Protein AF-A0AAV3BC70-F1 (afdb_monomer_lite)

Organism: Pyxicephalus adspersus (NCBI:txid30357)

Foldseek 3Di:
DFDDDDPFWTWDWDAPPVVRDIDIDTHGDPPPDDVVVVVVVVVVQQVDDDPPDDHDDDDDDDDDPPDDPPDDDDDDDDDDDDDDPDDDD

InterPro domains:
  IPR000719 Protein kinase domain [PF00069] (4-61)
  IPR000719 Protein kinase domain [PS50011] (1-89)
  IPR011009 Protein kinase-like domain superfamily [SSF56112] (3-64)
  IPR050339 Cell Cycle and Stress Response Kinase [PTHR11042] (3-65)

Sequence (89 aa):
MDLTRGSFSQVKKAMKKEEEKVYAIKVIPLLNYNKEHLLREVKALAHLEYKFIVRYYTFWWGESVVSRLGDSEEDDSTSDSMEINRNSW

pLDDT: mean 74.51, std 20.65, range [39.5, 96.12]

Radius of gyration: 18.46 Å; chains: 1; bounding box: 38×38×50 Å

Secondary structure (DSSP, 8-state):
--S-EETTEEEEEEEEGGGTEEEEEEE---TT--HHHHHHHHHHHHT---TTSPPP---------------------------------

Structure (mmCIF, N/CA/C/O backbone):
data_AF-A0AAV3BC70-F1
#
_entry.id   AF-A0AAV3BC70-F1
#
loop_
_atom_site.group_PDB
_atom_site.id
_atom_site.type_symbol
_atom_site.label_atom_id
_atom_site.label_alt_id
_atom_site.label_comp_id
_atom_site.label_asym_id
_atom_site.label_entity_id
_atom_site.label_seq_id
_atom_site.pdbx_PDB_ins_code
_atom_site.Cartn_x
_atom_site.Cartn_y
_atom_site.Cartn_z
_atom_site.occupancy
_atom_site.B_iso_or_equiv
_atom_site.auth_seq_id
_atom_site.auth_comp_id
_atom_site.auth_asym_id
_atom_site.auth_atom_id
_atom_site.pdbx_PDB_model_num
ATOM 1 N N . MET A 1 1 ? 7.812 -15.500 10.265 1.00 43.19 1 MET A N 1
ATOM 2 C CA . MET A 1 1 ? 6.710 -16.245 9.623 1.00 43.19 1 MET A CA 1
ATOM 3 C C . MET A 1 1 ? 6.298 -15.479 8.379 1.00 43.19 1 MET A C 1
ATOM 5 O O . MET A 1 1 ? 5.572 -14.495 8.487 1.00 43.19 1 MET A O 1
ATOM 9 N N . ASP A 1 2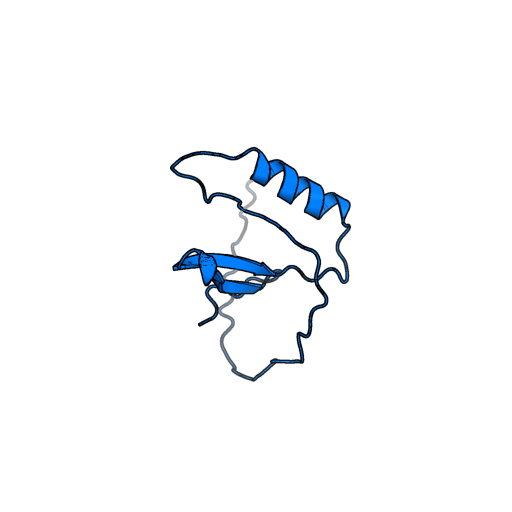 ? 6.851 -15.873 7.235 1.00 48.75 2 ASP A N 1
ATOM 10 C CA . ASP A 1 2 ? 6.491 -15.337 5.919 1.00 48.75 2 ASP A CA 1
ATOM 11 C C . ASP A 1 2 ? 5.161 -15.967 5.497 1.00 48.75 2 ASP A C 1
ATOM 13 O O . ASP A 1 2 ? 5.009 -17.182 5.600 1.00 48.75 2 ASP A O 1
ATOM 17 N N . LEU A 1 3 ? 4.166 -15.161 5.106 1.00 58.28 3 LEU A N 1
ATOM 18 C CA . LEU A 1 3 ? 2.794 -15.676 4.989 1.00 58.28 3 LEU A CA 1
ATOM 19 C C . LEU A 1 3 ? 2.486 -16.395 3.674 1.00 58.28 3 LEU A C 1
ATOM 21 O O . LEU A 1 3 ? 1.535 -17.158 3.646 1.00 58.28 3 LEU A O 1
ATOM 25 N N . THR A 1 4 ? 3.259 -16.204 2.610 1.00 42.62 4 THR A N 1
ATOM 26 C CA . THR A 1 4 ? 3.081 -16.915 1.332 1.00 42.62 4 THR A CA 1
ATOM 27 C C . THR A 1 4 ? 4.287 -16.623 0.445 1.00 42.62 4 THR A C 1
ATOM 29 O O . THR A 1 4 ? 4.578 -15.451 0.186 1.00 42.62 4 THR A O 1
ATOM 32 N N . ARG A 1 5 ? 4.965 -17.656 -0.061 1.00 50.91 5 ARG A N 1
ATOM 33 C CA . ARG A 1 5 ? 5.996 -17.531 -1.100 1.00 50.91 5 ARG A CA 1
ATOM 34 C C . ARG A 1 5 ? 5.392 -17.991 -2.428 1.00 50.91 5 ARG A C 1
ATOM 36 O O . ARG A 1 5 ? 5.464 -19.158 -2.779 1.00 50.91 5 ARG A O 1
ATOM 43 N N . GLY A 1 6 ? 4.732 -17.069 -3.128 1.00 55.16 6 GLY A N 1
ATOM 44 C CA . GLY A 1 6 ? 4.330 -17.263 -4.525 1.00 55.16 6 GLY A CA 1
ATOM 45 C C . GLY A 1 6 ? 5.478 -16.911 -5.476 1.00 55.16 6 GLY A C 1
ATOM 46 O O . GLY A 1 6 ? 6.422 -16.227 -5.083 1.00 55.16 6 GLY A O 1
ATOM 47 N N . SER A 1 7 ? 5.383 -17.324 -6.739 1.00 53.38 7 SER A N 1
ATOM 48 C CA . SER A 1 7 ? 6.429 -17.192 -7.767 1.00 53.38 7 SER A CA 1
ATOM 49 C C . SER A 1 7 ? 6.897 -15.761 -8.092 1.00 53.38 7 SER A C 1
ATOM 51 O O . SER A 1 7 ? 7.883 -15.613 -8.806 1.00 53.38 7 SER A O 1
ATOM 53 N N . PHE A 1 8 ? 6.266 -14.700 -7.563 1.00 58.94 8 PHE A N 1
ATOM 54 C CA . PHE A 1 8 ? 6.559 -13.322 -7.996 1.00 58.94 8 PHE A CA 1
ATOM 55 C C . PHE A 1 8 ? 6.592 -12.230 -6.909 1.00 58.94 8 PHE A C 1
ATOM 57 O O . PHE A 1 8 ? 6.916 -11.086 -7.228 1.00 58.94 8 PHE A O 1
ATOM 64 N N . SER A 1 9 ? 6.300 -12.518 -5.633 1.00 64.62 9 SER A N 1
ATOM 65 C CA . SER A 1 9 ? 6.376 -11.493 -4.572 1.00 64.62 9 SER A CA 1
ATOM 66 C C . SER A 1 9 ? 6.451 -12.094 -3.171 1.00 64.62 9 SER A C 1
ATOM 68 O O . SER A 1 9 ? 5.742 -13.055 -2.877 1.00 64.62 9 SER A O 1
ATOM 70 N N . GLN A 1 10 ? 7.246 -11.484 -2.289 1.00 81.88 10 GLN A N 1
ATOM 71 C CA . GLN A 1 10 ? 7.294 -11.837 -0.867 1.00 81.88 10 GLN A CA 1
ATOM 72 C C . GLN A 1 10 ? 6.310 -10.954 -0.096 1.00 81.88 10 GLN A C 1
ATOM 74 O O . GLN A 1 10 ? 6.348 -9.730 -0.225 1.00 81.88 10 GLN A O 1
ATOM 79 N N . VAL A 1 11 ? 5.447 -11.552 0.726 1.00 87.75 11 VAL A N 1
ATOM 80 C CA . VAL A 1 11 ? 4.548 -10.804 1.618 1.00 87.75 11 VAL A CA 1
ATOM 81 C C . VAL A 1 11 ? 5.041 -10.921 3.054 1.00 87.75 11 VAL A C 1
ATOM 83 O O . VAL A 1 11 ? 5.198 -12.024 3.577 1.00 87.75 11 VAL A O 1
ATOM 86 N N . LYS A 1 12 ? 5.264 -9.776 3.702 1.00 88.81 12 LYS A N 1
ATOM 87 C CA . LYS A 1 12 ? 5.709 -9.689 5.097 1.00 88.81 12 LYS A CA 1
ATOM 88 C C . LYS A 1 12 ? 4.602 -9.136 5.982 1.00 88.81 12 LYS A C 1
ATOM 90 O O . LYS A 1 12 ? 3.925 -8.178 5.615 1.00 88.81 12 LYS A O 1
ATOM 95 N N . LYS A 1 13 ? 4.453 -9.707 7.174 1.00 92.94 13 LYS A N 1
ATOM 96 C CA . LYS A 1 13 ? 3.654 -9.121 8.255 1.00 92.94 13 LYS A CA 1
ATOM 97 C C . LYS A 1 13 ? 4.497 -8.055 8.954 1.00 92.94 13 LYS A C 1
ATOM 99 O O . LYS A 1 13 ? 5.605 -8.353 9.391 1.00 92.94 13 LYS A O 1
ATOM 104 N N . ALA A 1 14 ? 3.978 -6.842 9.083 1.00 92.50 14 ALA A N 1
ATOM 105 C CA . ALA A 1 14 ? 4.645 -5.744 9.777 1.00 92.50 14 ALA A CA 1
ATOM 106 C C . ALA A 1 14 ? 3.678 -5.040 10.728 1.00 92.50 14 ALA A C 1
ATOM 108 O O . ALA A 1 14 ? 2.474 -5.025 10.494 1.00 92.50 14 ALA A O 1
ATOM 109 N N . MET A 1 15 ? 4.203 -4.450 11.798 1.00 95.38 15 MET A N 1
ATOM 110 C CA . MET A 1 15 ? 3.439 -3.604 12.711 1.00 95.38 15 MET A CA 1
ATOM 111 C C . MET A 1 15 ? 3.901 -2.162 12.533 1.00 95.38 15 MET A C 1
ATOM 113 O O . MET A 1 15 ? 5.092 -1.880 12.670 1.00 95.38 15 MET A O 1
ATOM 117 N N . LYS A 1 16 ? 2.967 -1.257 12.233 1.00 93.44 16 LYS A N 1
ATOM 118 C CA . LYS A 1 16 ? 3.234 0.179 12.282 1.00 93.44 16 LYS A CA 1
ATOM 119 C C . LYS A 1 16 ? 3.148 0.606 13.742 1.00 93.44 16 LYS A C 1
ATOM 121 O O . LYS A 1 16 ? 2.065 0.567 14.320 1.00 93.44 16 LYS A O 1
ATOM 126 N N . LYS A 1 17 ? 4.295 0.928 14.342 1.00 94.25 17 LYS A N 1
ATOM 127 C CA . LYS A 1 17 ? 4.435 1.103 15.795 1.00 94.25 17 LYS A CA 1
ATOM 128 C C . LYS A 1 17 ? 3.604 2.268 16.320 1.00 94.25 17 LYS A C 1
ATOM 130 O O . LYS A 1 17 ? 3.003 2.147 17.373 1.00 94.25 17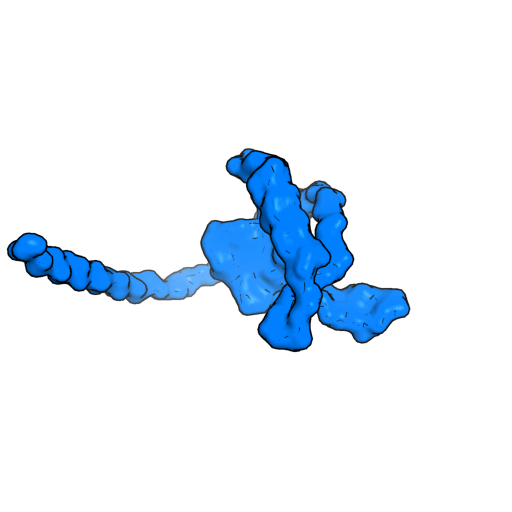 LYS A O 1
ATOM 135 N N . GLU A 1 18 ? 3.530 3.351 15.557 1.00 96.12 18 GLU A N 1
ATOM 136 C CA . GLU A 1 18 ? 2.797 4.566 15.918 1.00 96.12 18 GLU A CA 1
ATOM 137 C C . GLU A 1 18 ? 1.277 4.347 15.942 1.00 96.12 18 GLU A C 1
ATOM 139 O O . GLU A 1 18 ? 0.562 5.078 16.616 1.00 96.12 18 GLU A O 1
ATOM 144 N N . GLU A 1 19 ? 0.781 3.350 15.201 1.00 94.75 19 GLU A N 1
ATOM 145 C CA . GLU A 1 19 ? -0.647 3.015 15.113 1.00 94.75 19 GLU A CA 1
ATOM 146 C C . GLU A 1 19 ? -1.006 1.714 15.843 1.00 94.75 19 GLU A C 1
ATOM 148 O O . GLU A 1 19 ? -2.167 1.312 15.823 1.00 94.75 19 GLU A O 1
ATOM 153 N N . GLU A 1 20 ? -0.013 1.004 16.390 1.00 95.69 20 GLU A N 1
ATOM 154 C CA . GLU A 1 20 ? -0.140 -0.350 16.953 1.00 95.69 20 GLU A CA 1
ATOM 155 C C . GLU A 1 20 ? -0.912 -1.336 16.051 1.00 95.69 20 GLU A C 1
ATOM 157 O O . GLU A 1 20 ? -1.528 -2.303 16.503 1.00 95.69 20 GLU A O 1
ATOM 162 N N . LYS A 1 21 ? -0.864 -1.115 14.732 1.00 95.44 21 LYS A N 1
ATOM 163 C CA . LYS A 1 21 ? -1.660 -1.859 13.755 1.00 95.44 21 LYS A CA 1
ATOM 164 C C . LYS A 1 21 ? -0.788 -2.725 12.864 1.00 95.44 21 LYS A C 1
ATOM 166 O O . LYS A 1 21 ? 0.293 -2.335 12.419 1.00 95.44 21 LYS A O 1
ATOM 171 N N . VAL A 1 22 ? -1.281 -3.931 12.605 1.00 95.56 22 VAL A N 1
ATOM 172 C CA . VAL A 1 22 ? -0.614 -4.924 11.767 1.00 95.56 22 VAL A CA 1
ATOM 173 C C . VAL A 1 22 ? -1.053 -4.769 10.315 1.00 95.56 22 VAL A C 1
ATOM 175 O O . VAL A 1 22 ? -2.241 -4.668 10.016 1.00 95.56 22 VAL A O 1
ATOM 178 N N . TYR A 1 23 ? -0.077 -4.817 9.418 1.00 95.00 23 TYR A N 1
ATOM 179 C CA . TYR A 1 23 ? -0.232 -4.694 7.980 1.00 95.00 23 TYR A CA 1
ATOM 180 C C . TYR A 1 23 ? 0.481 -5.837 7.254 1.00 95.00 23 TYR A C 1
ATOM 182 O O . TYR A 1 23 ? 1.458 -6.408 7.748 1.00 95.00 23 TYR A O 1
ATOM 190 N N . ALA A 1 24 ? -0.003 -6.144 6.053 1.00 94.81 24 ALA A N 1
ATOM 191 C CA . ALA A 1 24 ? 0.705 -6.971 5.089 1.00 94.81 24 ALA A CA 1
ATOM 192 C C . ALA A 1 24 ? 1.441 -6.060 4.098 1.00 94.81 24 ALA A C 1
ATOM 194 O O . ALA A 1 24 ? 0.844 -5.149 3.526 1.00 94.81 24 ALA A O 1
ATOM 195 N N . ILE A 1 25 ? 2.731 -6.310 3.892 1.00 91.81 25 ILE A N 1
ATOM 196 C CA . ILE A 1 25 ? 3.579 -5.584 2.946 1.00 91.81 25 ILE A CA 1
ATOM 197 C C . ILE A 1 25 ? 3.958 -6.545 1.826 1.00 91.81 25 ILE A C 1
ATOM 199 O O . ILE A 1 25 ? 4.691 -7.507 2.059 1.00 91.81 25 ILE A O 1
ATOM 203 N N . LYS A 1 26 ? 3.474 -6.281 0.610 1.00 89.94 26 LYS A N 1
ATOM 204 C CA . LYS A 1 26 ? 3.868 -7.001 -0.607 1.00 89.94 26 LYS A CA 1
ATOM 205 C C . LYS A 1 26 ? 5.131 -6.353 -1.176 1.00 89.94 26 LYS A C 1
ATOM 207 O O . LYS A 1 26 ? 5.088 -5.225 -1.656 1.00 89.94 26 LYS A O 1
ATOM 212 N N . VAL A 1 27 ? 6.254 -7.063 -1.109 1.00 87.88 27 VAL A N 1
ATOM 213 C CA . VAL A 1 27 ? 7.545 -6.625 -1.652 1.00 87.88 27 VAL A CA 1
ATOM 214 C C . VAL A 1 27 ? 7.672 -7.127 -3.086 1.00 87.88 27 VAL A C 1
ATOM 216 O O . VAL A 1 27 ? 7.582 -8.332 -3.337 1.00 87.88 27 VAL A O 1
ATOM 219 N N . ILE A 1 28 ? 7.884 -6.200 -4.022 1.00 85.12 28 ILE A N 1
ATOM 220 C CA . ILE A 1 28 ? 7.970 -6.486 -5.457 1.00 85.12 28 ILE A CA 1
ATOM 221 C C . ILE A 1 28 ? 9.363 -6.077 -5.960 1.00 85.12 28 ILE A C 1
ATOM 223 O O . ILE A 1 28 ? 9.693 -4.889 -5.914 1.00 85.12 28 ILE A O 1
ATOM 227 N N . PRO A 1 29 ? 10.201 -7.022 -6.425 1.00 83.19 29 PRO A N 1
ATOM 228 C CA . PRO A 1 29 ? 11.501 -6.692 -6.999 1.00 83.19 29 PRO A CA 1
ATOM 229 C C . PRO A 1 29 ? 11.334 -6.002 -8.359 1.00 83.19 29 PRO A C 1
ATOM 231 O O . PRO A 1 29 ? 10.579 -6.462 -9.210 1.00 83.19 29 PRO A O 1
ATOM 234 N N . LEU A 1 30 ? 12.075 -4.916 -8.591 1.00 80.81 30 LEU A N 1
ATOM 235 C CA . LEU A 1 30 ? 11.951 -4.096 -9.807 1.00 80.81 30 LEU A CA 1
ATOM 236 C C . LEU A 1 30 ? 12.846 -4.525 -10.973 1.00 80.81 30 LEU A C 1
ATOM 238 O O . LEU A 1 30 ? 12.831 -3.863 -12.004 1.00 80.81 30 LEU A O 1
ATOM 242 N N . LEU A 1 31 ? 13.598 -5.621 -10.833 1.00 75.56 31 LEU A N 1
ATOM 243 C CA . LEU A 1 31 ? 14.646 -6.029 -11.779 1.00 75.56 31 LEU A CA 1
ATOM 244 C C . LEU A 1 31 ? 14.163 -6.101 -13.239 1.00 75.56 31 LEU A C 1
ATOM 246 O O . LEU A 1 31 ? 14.915 -5.726 -14.128 1.00 75.56 31 LEU A O 1
ATOM 250 N N . ASN A 1 32 ? 12.908 -6.505 -13.471 1.00 68.12 32 ASN A N 1
ATOM 251 C CA . ASN A 1 32 ? 12.341 -6.698 -14.814 1.00 68.12 32 ASN A CA 1
ATOM 252 C C . ASN A 1 32 ? 10.951 -6.058 -15.005 1.00 68.12 32 ASN A C 1
ATOM 254 O O . ASN A 1 32 ? 10.267 -6.350 -15.984 1.00 68.12 32 ASN A O 1
ATOM 258 N N . TYR A 1 33 ? 10.488 -5.223 -14.069 1.00 69.44 33 TYR A N 1
ATOM 259 C CA . TYR A 1 33 ? 9.130 -4.670 -14.118 1.00 69.44 33 TYR A CA 1
ATOM 260 C C . TYR A 1 33 ? 9.110 -3.251 -14.686 1.00 69.44 33 TYR A C 1
ATOM 262 O O . TYR A 1 33 ? 9.812 -2.361 -14.205 1.00 69.44 33 TYR A O 1
ATOM 270 N N . ASN A 1 34 ? 8.219 -3.008 -15.653 1.00 80.81 34 ASN A N 1
ATOM 271 C CA . ASN A 1 34 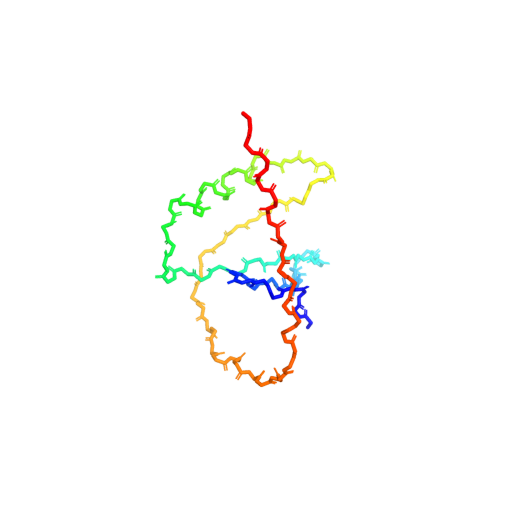? 7.872 -1.648 -16.050 1.00 80.81 34 ASN A CA 1
ATOM 272 C C . ASN A 1 34 ? 7.126 -0.963 -14.886 1.00 80.81 34 ASN A C 1
ATOM 274 O O . ASN A 1 34 ? 6.054 -1.411 -14.466 1.00 80.81 34 ASN A O 1
ATOM 278 N N . LYS A 1 35 ? 7.679 0.148 -14.384 1.00 86.06 35 LYS A N 1
ATOM 279 C CA . LYS A 1 35 ? 7.099 0.957 -13.297 1.00 86.06 35 LYS A CA 1
ATOM 280 C C . LYS A 1 35 ? 5.654 1.374 -13.583 1.00 86.06 35 LYS A C 1
ATOM 282 O O . LYS A 1 35 ? 4.851 1.462 -12.659 1.00 86.06 35 LYS A O 1
ATOM 287 N N . GLU A 1 36 ? 5.297 1.579 -14.846 1.00 90.00 36 GLU A N 1
ATOM 288 C CA . GLU A 1 36 ? 3.944 1.954 -15.263 1.00 90.00 36 GLU A CA 1
ATOM 289 C C . GLU A 1 36 ? 2.917 0.864 -14.943 1.00 90.00 36 GLU A C 1
ATOM 291 O O . GLU A 1 36 ? 1.794 1.170 -14.543 1.00 90.00 36 GLU A O 1
ATOM 296 N N . HIS A 1 37 ? 3.290 -0.415 -15.063 1.00 87.19 37 HIS A N 1
ATOM 297 C CA . HIS A 1 37 ? 2.405 -1.525 -14.703 1.00 87.19 37 HIS A CA 1
ATOM 298 C C . HIS A 1 37 ? 2.113 -1.535 -13.202 1.00 87.19 37 HIS A C 1
ATOM 300 O O . HIS A 1 37 ? 0.953 -1.649 -12.811 1.00 87.19 37 HIS A O 1
ATOM 306 N N . LEU A 1 38 ? 3.139 -1.326 -12.375 1.00 89.56 38 LEU A N 1
ATOM 307 C CA . LEU A 1 38 ? 2.983 -1.257 -10.921 1.00 89.56 38 LEU A CA 1
ATOM 308 C C . LEU A 1 38 ? 2.144 -0.051 -10.505 1.00 89.56 38 LEU A C 1
ATOM 310 O O . LEU A 1 38 ? 1.254 -0.170 -9.670 1.00 89.56 38 LEU A O 1
ATOM 314 N N . LEU A 1 39 ? 2.366 1.103 -11.134 1.00 92.00 39 LEU A N 1
ATOM 315 C CA . LEU A 1 39 ? 1.561 2.291 -10.869 1.00 92.00 39 LEU A CA 1
ATOM 316 C C . LEU A 1 39 ? 0.097 2.108 -11.287 1.00 92.00 39 LEU A C 1
ATOM 318 O O . LEU A 1 39 ? -0.778 2.678 -10.639 1.00 92.00 39 LEU A O 1
ATOM 322 N N . ARG A 1 40 ? -0.201 1.313 -12.324 1.00 94.00 40 ARG A N 1
ATOM 323 C CA . ARG A 1 40 ? -1.589 0.945 -12.654 1.00 94.00 40 ARG A CA 1
ATOM 324 C C . ARG A 1 40 ? -2.231 0.093 -11.562 1.00 94.00 40 ARG A C 1
ATOM 326 O O . ARG A 1 40 ? -3.358 0.393 -11.183 1.00 94.00 40 ARG A O 1
ATOM 333 N N . GLU A 1 41 ? -1.523 -0.905 -11.030 1.00 90.56 41 GLU A N 1
ATOM 334 C CA . GLU A 1 41 ? -2.009 -1.727 -9.906 1.00 90.56 41 GLU A CA 1
ATOM 335 C C . GLU A 1 41 ? -2.259 -0.860 -8.664 1.00 90.56 41 GLU A C 1
ATOM 337 O O . GLU A 1 41 ? -3.350 -0.892 -8.099 1.00 90.56 41 GLU A O 1
ATOM 342 N N . VAL A 1 42 ? -1.298 -0.004 -8.297 1.00 93.25 42 VAL A N 1
ATOM 343 C CA . VAL A 1 42 ? -1.428 0.930 -7.167 1.00 93.25 42 VAL A CA 1
ATOM 344 C C . VAL A 1 42 ? -2.625 1.862 -7.350 1.00 93.25 42 VAL A C 1
ATOM 346 O O . VAL A 1 42 ? -3.418 2.027 -6.428 1.00 93.25 42 VAL A O 1
ATOM 349 N N . LYS A 1 43 ? -2.799 2.447 -8.542 1.00 94.88 43 LYS A N 1
ATOM 350 C CA . LYS A 1 43 ? -3.954 3.306 -8.836 1.00 94.88 43 LYS A CA 1
ATOM 351 C C . LYS A 1 43 ? -5.266 2.538 -8.725 1.00 94.88 43 LYS A C 1
ATOM 353 O O . LYS A 1 43 ? -6.201 3.062 -8.135 1.00 94.88 43 LYS A O 1
ATOM 358 N N . ALA A 1 44 ? -5.352 1.323 -9.261 1.00 93.62 44 ALA A N 1
ATOM 359 C CA . ALA A 1 44 ? -6.566 0.515 -9.164 1.00 93.62 44 ALA A CA 1
ATOM 360 C C . ALA A 1 44 ? -6.923 0.217 -7.698 1.00 93.62 44 ALA A C 1
ATOM 362 O O . ALA A 1 44 ? -8.062 0.428 -7.289 1.00 93.62 44 ALA A O 1
ATOM 363 N N . LEU A 1 45 ? -5.935 -0.183 -6.894 1.00 93.88 45 LEU A N 1
ATOM 364 C CA . LEU A 1 45 ? -6.108 -0.461 -5.469 1.00 93.88 45 LEU A CA 1
ATOM 365 C C . LEU A 1 45 ? -6.482 0.784 -4.655 1.00 93.88 45 LEU A C 1
ATOM 367 O O . LEU A 1 45 ? -7.290 0.687 -3.736 1.00 93.88 45 LEU A O 1
ATOM 371 N N . ALA A 1 46 ? -5.937 1.952 -5.000 1.00 94.25 46 ALA A N 1
ATOM 372 C CA . ALA A 1 46 ? -6.229 3.205 -4.308 1.00 94.25 46 ALA A CA 1
ATOM 373 C C . ALA A 1 46 ? -7.697 3.647 -4.438 1.00 94.25 46 ALA A C 1
ATOM 375 O O . ALA A 1 46 ? -8.205 4.311 -3.541 1.00 94.25 46 ALA A O 1
ATOM 376 N N . HIS A 1 47 ? -8.386 3.268 -5.519 1.00 94.19 47 HIS A N 1
ATOM 377 C CA . HIS A 1 47 ? -9.816 3.556 -5.699 1.00 94.19 47 HIS A CA 1
ATOM 378 C C . HIS A 1 47 ? -10.727 2.495 -5.064 1.00 94.19 47 HIS A C 1
ATOM 380 O O . HIS A 1 47 ? -11.948 2.644 -5.066 1.00 94.19 47 HIS A O 1
ATOM 386 N N . LEU A 1 48 ? -10.157 1.403 -4.553 1.00 93.00 48 LEU A N 1
ATOM 387 C CA . LEU A 1 48 ? -10.907 0.231 -4.134 1.00 93.00 48 LEU A CA 1
ATOM 388 C C . LEU A 1 48 ? -11.156 0.264 -2.621 1.00 93.00 48 LEU A C 1
ATOM 390 O O . LEU A 1 48 ? -10.440 -0.349 -1.830 1.00 93.00 48 LEU A O 1
ATOM 394 N N . GLU A 1 49 ? -12.194 0.993 -2.211 1.00 93.12 49 GLU A N 1
ATOM 395 C CA . GLU A 1 49 ? -12.592 1.099 -0.806 1.00 93.12 49 GLU A CA 1
ATOM 396 C C . GLU A 1 49 ? -13.934 0.405 -0.548 1.00 93.12 49 GLU A C 1
ATOM 398 O O . GLU A 1 49 ? -15.009 0.982 -0.699 1.00 93.12 49 GLU A O 1
ATOM 403 N N . TYR A 1 50 ? -13.875 -0.860 -0.129 1.00 95.00 50 TYR A N 1
ATOM 404 C CA . TYR A 1 50 ? -15.064 -1.645 0.199 1.00 95.00 50 TYR A CA 1
ATOM 405 C C . TYR A 1 50 ? -14.820 -2.570 1.396 1.00 95.00 50 TYR A C 1
ATOM 407 O O . TYR A 1 50 ? -13.721 -3.093 1.567 1.00 95.00 50 TYR A O 1
ATOM 415 N N . LYS A 1 51 ? -15.846 -2.796 2.231 1.00 94.81 51 LYS A N 1
ATOM 416 C CA . LYS A 1 51 ? -15.731 -3.536 3.508 1.00 94.81 51 LYS A CA 1
ATOM 417 C C . LYS A 1 51 ? -15.201 -4.967 3.347 1.00 94.81 51 LYS A C 1
ATOM 419 O O . LYS A 1 51 ? -14.559 -5.476 4.260 1.00 94.81 51 LYS A O 1
ATOM 424 N N . PHE A 1 52 ? -15.474 -5.606 2.212 1.00 95.81 52 PHE A N 1
ATOM 425 C CA . PHE A 1 52 ? -15.104 -7.001 1.955 1.00 95.81 52 PHE A CA 1
ATOM 426 C C . PHE A 1 52 ? -13.870 -7.163 1.064 1.00 95.81 52 PHE A C 1
ATOM 428 O O . PHE A 1 52 ? -13.572 -8.275 0.640 1.00 95.81 52 PHE A O 1
ATOM 435 N N . ILE A 1 53 ? -13.144 -6.077 0.780 1.00 93.62 53 ILE A N 1
ATOM 436 C CA . ILE A 1 53 ? -11.909 -6.130 -0.003 1.00 93.62 53 ILE A CA 1
ATOM 437 C C . ILE A 1 53 ? -10.752 -5.590 0.834 1.00 93.62 53 ILE A C 1
ATOM 439 O O . ILE A 1 53 ? -10.915 -4.681 1.650 1.00 93.62 53 ILE A O 1
ATOM 443 N N . VAL A 1 54 ? -9.571 -6.184 0.654 1.00 91.81 54 VAL A N 1
ATOM 444 C CA . VAL A 1 54 ? -8.359 -5.765 1.355 1.00 91.81 54 VAL A CA 1
ATOM 445 C C . VAL A 1 54 ? -8.048 -4.315 1.001 1.00 91.81 54 VAL A C 1
ATOM 447 O O . VAL A 1 54 ? -7.814 -3.974 -0.156 1.00 91.81 54 VAL A O 1
ATOM 450 N N . ARG A 1 55 ? -8.038 -3.465 2.028 1.00 94.88 55 ARG A N 1
ATOM 451 C CA . ARG A 1 55 ? -7.791 -2.034 1.889 1.00 94.88 55 ARG A CA 1
ATOM 452 C C . ARG A 1 55 ? -6.323 -1.763 1.586 1.00 94.88 55 ARG A C 1
ATOM 454 O O . ARG A 1 55 ? -5.439 -2.171 2.339 1.00 94.88 55 ARG A O 1
ATOM 461 N N . TYR A 1 56 ? -6.090 -1.006 0.525 1.00 95.31 56 TYR A N 1
ATOM 462 C CA . TYR A 1 56 ? -4.806 -0.381 0.260 1.00 95.31 56 TYR A CA 1
ATOM 463 C C . TYR A 1 56 ? -4.592 0.821 1.187 1.00 95.31 56 TYR A C 1
ATOM 465 O O . TYR A 1 56 ? -5.507 1.613 1.402 1.00 95.31 56 TYR A O 1
ATOM 473 N N . TYR A 1 57 ? -3.382 0.954 1.731 1.00 94.44 57 TYR A N 1
ATOM 474 C CA . TYR A 1 57 ? -3.026 2.063 2.622 1.00 94.44 57 TYR A CA 1
ATOM 475 C C . TYR A 1 57 ? -1.972 2.974 2.007 1.00 94.44 57 TYR A C 1
ATOM 477 O O . TYR A 1 57 ? -2.126 4.190 2.013 1.00 94.44 57 TYR A O 1
ATOM 485 N N . THR A 1 58 ? -0.879 2.401 1.503 1.00 94.88 58 THR A N 1
ATOM 486 C CA . THR A 1 58 ? 0.228 3.174 0.941 1.00 94.88 58 THR A CA 1
ATOM 487 C C . THR A 1 58 ? 1.166 2.281 0.127 1.00 94.88 58 THR A C 1
ATOM 489 O O . THR A 1 58 ? 1.110 1.053 0.223 1.00 94.88 58 THR A O 1
ATOM 492 N N . PHE A 1 59 ? 2.048 2.912 -0.644 1.00 94.50 59 PHE A N 1
ATOM 493 C CA . PHE A 1 59 ? 3.200 2.301 -1.295 1.00 94.50 59 PHE A CA 1
ATOM 494 C C . PHE A 1 59 ? 4.405 3.231 -1.154 1.00 94.50 59 PHE A C 1
ATOM 496 O O . PHE A 1 59 ? 4.256 4.444 -1.006 1.00 94.50 59 PHE A O 1
ATOM 503 N N . TRP A 1 60 ? 5.606 2.670 -1.224 1.00 92.94 60 TRP A N 1
ATOM 504 C CA . TRP A 1 60 ? 6.837 3.447 -1.254 1.00 92.94 60 TRP A CA 1
ATOM 505 C C . TRP A 1 60 ? 7.891 2.720 -2.083 1.00 92.94 60 TRP A C 1
ATOM 507 O O . TRP A 1 60 ? 7.877 1.494 -2.209 1.00 92.94 60 TRP A O 1
ATOM 517 N N . TRP A 1 61 ? 8.813 3.493 -2.647 1.00 90.12 61 TRP A N 1
ATOM 518 C CA . TRP A 1 61 ? 10.027 2.956 -3.245 1.00 90.12 61 TRP A CA 1
ATOM 519 C C . TRP A 1 61 ? 11.070 2.774 -2.149 1.00 90.12 61 TRP A C 1
ATOM 521 O O . TRP A 1 61 ? 11.168 3.592 -1.236 1.00 90.12 61 TRP A O 1
ATOM 531 N N . GLY A 1 62 ? 11.853 1.710 -2.234 1.00 85.00 62 GLY A N 1
ATOM 532 C CA . GLY A 1 62 ? 12.931 1.460 -1.293 1.00 85.00 62 GLY A CA 1
ATOM 533 C C . GLY A 1 62 ? 14.029 0.643 -1.942 1.00 85.00 62 GLY A C 1
ATOM 534 O O . GLY A 1 62 ? 13.799 -0.069 -2.921 1.00 85.00 62 GLY A O 1
ATOM 535 N N . GLU A 1 63 ? 15.222 0.750 -1.380 1.00 77.69 63 GLU A N 1
ATOM 536 C CA . GLU A 1 63 ? 16.340 -0.108 -1.738 1.00 77.69 63 GLU A CA 1
ATOM 537 C C . GLU A 1 63 ? 16.200 -1.431 -0.988 1.00 77.69 63 GLU A C 1
ATOM 539 O O . GLU A 1 63 ? 15.985 -1.480 0.226 1.00 77.69 63 GLU A O 1
ATOM 544 N N . SER A 1 64 ? 16.250 -2.530 -1.733 1.00 63.81 64 SER A N 1
ATOM 545 C CA . SER A 1 64 ? 16.109 -3.856 -1.157 1.00 63.81 64 SER A CA 1
ATOM 546 C C . SER A 1 64 ? 17.472 -4.352 -0.686 1.00 63.81 64 SER A C 1
ATOM 548 O O . SER A 1 64 ? 18.307 -4.726 -1.503 1.00 63.81 64 SER A O 1
ATOM 550 N N . VAL A 1 65 ? 17.684 -4.429 0.629 1.00 54.97 65 VAL A N 1
ATOM 551 C CA . VAL A 1 65 ? 18.794 -5.193 1.230 1.00 54.97 65 VAL A CA 1
ATOM 552 C C . VAL A 1 65 ? 18.477 -6.690 1.269 1.00 54.97 65 VAL A C 1
ATOM 554 O O . VAL A 1 65 ? 18.796 -7.353 2.249 1.00 54.97 65 VAL A O 1
ATOM 557 N N . VAL A 1 66 ? 17.799 -7.244 0.254 1.00 56.28 66 VAL A N 1
ATOM 558 C CA . VAL A 1 66 ? 17.574 -8.697 0.165 1.00 56.28 66 VAL A CA 1
ATOM 559 C C . VAL A 1 66 ? 18.918 -9.359 -0.147 1.00 56.28 66 VAL A C 1
ATOM 561 O O . VAL A 1 66 ? 19.231 -9.757 -1.265 1.00 56.28 66 VAL A O 1
ATOM 564 N N . SER A 1 67 ? 19.758 -9.438 0.882 1.00 45.28 67 SER A N 1
ATOM 565 C CA . SER A 1 67 ? 20.814 -10.412 1.008 1.00 45.28 67 SER A CA 1
ATOM 566 C C . SER A 1 67 ? 20.148 -11.778 0.948 1.00 45.28 67 SER A C 1
ATOM 568 O O . SER A 1 67 ? 19.286 -12.109 1.756 1.00 45.28 67 SER A O 1
ATOM 570 N N . ARG A 1 68 ? 20.516 -12.522 -0.094 1.00 47.38 68 ARG A N 1
ATOM 571 C CA . ARG A 1 68 ? 20.551 -13.984 -0.188 1.00 47.38 68 ARG A CA 1
ATOM 572 C C . ARG A 1 68 ? 20.150 -14.697 1.117 1.00 47.38 68 ARG A C 1
ATOM 574 O O . ARG A 1 68 ? 21.007 -15.106 1.885 1.00 47.38 68 ARG A O 1
ATOM 581 N N . LEU A 1 69 ? 18.854 -14.881 1.334 1.00 49.75 69 LEU A N 1
ATOM 582 C CA . LEU A 1 69 ? 18.323 -15.941 2.189 1.00 49.75 69 LEU A CA 1
ATOM 583 C C . LEU A 1 69 ? 17.669 -16.957 1.257 1.00 49.75 69 LEU A C 1
ATOM 585 O O . LEU A 1 69 ? 16.463 -17.180 1.265 1.00 49.75 69 LEU A O 1
ATOM 589 N N . GLY A 1 70 ? 18.495 -17.493 0.358 1.00 46.91 70 GLY A N 1
ATOM 590 C CA . GLY A 1 70 ? 18.333 -18.875 -0.041 1.00 46.91 70 GLY A CA 1
ATOM 591 C C . GLY A 1 70 ? 18.970 -19.676 1.077 1.00 46.91 70 GLY A C 1
ATOM 592 O O . GLY A 1 70 ? 20.178 -19.876 1.044 1.00 46.91 70 GLY A O 1
ATOM 593 N N . ASP A 1 71 ? 18.183 -20.026 2.086 1.00 39.50 71 ASP A N 1
ATOM 594 C CA . ASP A 1 71 ? 18.536 -21.145 2.941 1.00 39.50 71 ASP A CA 1
ATOM 595 C C . ASP A 1 71 ? 17.564 -22.268 2.590 1.00 39.50 71 ASP A C 1
ATOM 597 O O . ASP A 1 71 ? 16.349 -22.140 2.751 1.00 39.50 71 ASP A O 1
ATOM 601 N N . SER A 1 72 ? 18.131 -23.213 1.847 1.00 56.47 72 SER A N 1
ATOM 602 C CA . SER A 1 72 ? 17.963 -24.657 1.961 1.00 56.47 72 SER A CA 1
ATOM 603 C C . SER A 1 72 ? 16.660 -25.138 2.600 1.00 56.47 72 SER A C 1
ATOM 605 O O . SER A 1 72 ? 16.481 -24.971 3.796 1.00 56.47 72 SER A O 1
ATOM 607 N N . GLU A 1 73 ? 15.804 -25.795 1.814 1.00 43.09 73 GLU A N 1
ATOM 608 C CA . GLU A 1 73 ? 15.159 -27.058 2.201 1.00 43.09 73 GLU A CA 1
ATOM 609 C C . GLU A 1 73 ? 14.462 -27.682 0.980 1.00 43.09 73 GLU A C 1
ATOM 611 O O . GLU A 1 73 ? 13.916 -26.996 0.112 1.00 43.09 73 GLU A O 1
ATOM 616 N N . GLU A 1 74 ? 14.645 -28.991 0.892 1.00 49.94 74 GLU A N 1
ATOM 617 C CA . GLU A 1 74 ? 14.374 -29.909 -0.208 1.00 49.94 74 GLU A CA 1
ATOM 618 C C . GLU A 1 74 ? 12.896 -30.346 -0.265 1.00 49.94 74 GLU A C 1
ATOM 620 O O . GLU A 1 74 ? 12.193 -30.259 0.738 1.00 49.94 74 GLU A O 1
ATOM 625 N N . ASP A 1 75 ? 12.509 -30.901 -1.427 1.00 43.12 75 ASP A N 1
ATOM 626 C CA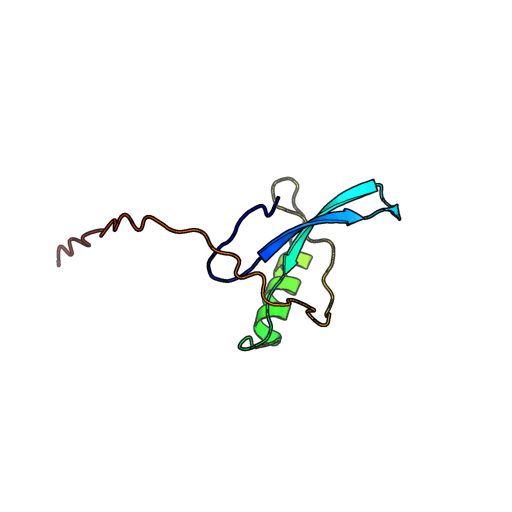 . ASP A 1 75 ? 11.360 -31.808 -1.668 1.00 43.12 75 ASP A CA 1
ATOM 627 C C . ASP A 1 75 ? 9.943 -31.174 -1.617 1.00 43.12 75 ASP A C 1
ATOM 629 O O . ASP A 1 75 ? 9.671 -30.269 -0.840 1.00 43.12 75 ASP A O 1
ATOM 633 N N . ASP A 1 76 ? 8.936 -31.500 -2.428 1.00 46.38 76 ASP A N 1
ATOM 634 C CA . ASP A 1 76 ? 8.643 -32.603 -3.348 1.00 46.38 76 ASP A CA 1
ATOM 635 C C . ASP A 1 7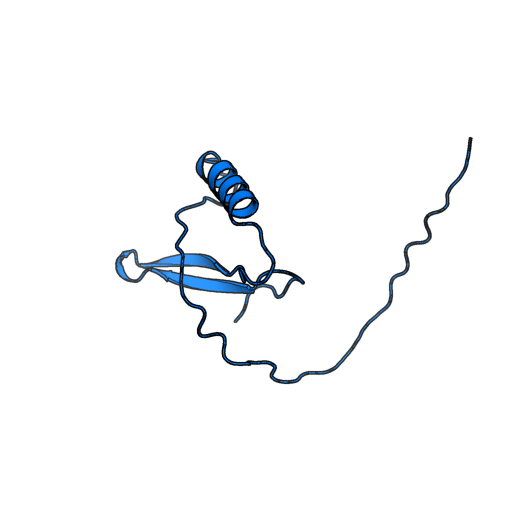6 ? 7.725 -32.026 -4.450 1.00 46.38 76 ASP A C 1
ATOM 637 O O . ASP A 1 76 ? 6.736 -31.342 -4.163 1.00 46.38 76 ASP A O 1
ATOM 641 N N . SER A 1 77 ? 8.063 -32.222 -5.727 1.00 44.38 77 SER A N 1
ATOM 642 C CA . SER A 1 77 ? 7.215 -31.781 -6.844 1.00 44.38 77 SER A CA 1
ATOM 643 C C . SER A 1 77 ? 6.282 -32.909 -7.263 1.00 44.38 77 SER A C 1
ATOM 645 O O . SER A 1 77 ? 6.586 -33.664 -8.186 1.00 44.38 77 SER A O 1
ATOM 647 N N . THR A 1 78 ? 5.100 -32.981 -6.650 1.00 51.75 78 THR A N 1
ATOM 648 C CA . THR A 1 78 ? 3.997 -33.762 -7.216 1.00 51.75 78 THR A CA 1
ATOM 649 C C . THR A 1 78 ? 3.457 -33.036 -8.454 1.00 51.75 78 THR A C 1
ATOM 651 O O . THR A 1 78 ? 2.894 -31.943 -8.378 1.00 51.75 78 THR A O 1
ATOM 654 N N . SER A 1 79 ? 3.694 -33.631 -9.622 1.00 51.56 79 SER A N 1
ATOM 655 C CA . SER A 1 79 ? 3.247 -33.151 -10.931 1.00 51.56 79 SER A CA 1
ATOM 656 C C . SER A 1 79 ? 1.777 -33.512 -11.152 1.00 51.56 79 SER A C 1
ATOM 658 O O . SER A 1 79 ? 1.480 -34.647 -11.518 1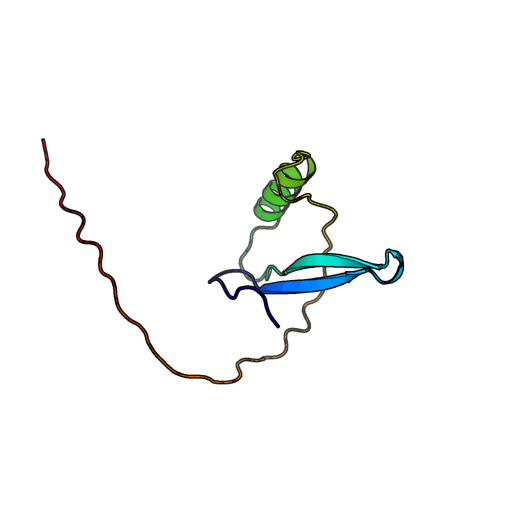.00 51.56 79 SER A O 1
ATOM 660 N N . ASP A 1 80 ? 0.860 -32.559 -10.964 1.00 47.03 80 ASP A N 1
ATOM 661 C CA . ASP A 1 80 ? -0.523 -32.703 -11.434 1.00 47.03 80 ASP A CA 1
ATOM 662 C C . ASP A 1 80 ? -0.659 -32.091 -12.834 1.00 47.03 80 ASP A C 1
ATOM 664 O O . ASP A 1 80 ? -0.739 -30.875 -13.035 1.00 47.03 80 ASP A O 1
ATOM 668 N N . SER A 1 81 ? -0.648 -32.973 -13.830 1.00 56.84 81 SER A N 1
ATOM 669 C CA . SER A 1 81 ? -0.885 -32.654 -15.235 1.00 56.84 81 SER A CA 1
ATOM 670 C C . SER A 1 81 ? -2.388 -32.711 -15.512 1.00 56.84 81 SER A C 1
ATOM 672 O O . SER A 1 81 ? -2.995 -33.775 -15.512 1.00 56.84 81 SER A O 1
ATOM 674 N N . MET A 1 82 ? -3.013 -31.556 -15.752 1.00 50.31 82 MET A N 1
ATOM 675 C CA . MET A 1 82 ? -4.399 -31.507 -16.226 1.00 50.31 82 MET A CA 1
ATOM 676 C C . MET A 1 82 ? -4.429 -31.741 -17.742 1.00 50.31 82 MET A C 1
ATOM 678 O O . MET A 1 82 ? -4.069 -30.859 -18.526 1.00 50.31 82 MET A O 1
ATOM 682 N N . GLU A 1 83 ? -4.859 -32.935 -18.157 1.00 52.88 83 GLU A N 1
ATOM 683 C CA . GLU A 1 83 ? -5.223 -33.242 -19.543 1.00 52.88 83 GLU A CA 1
ATOM 684 C C . GLU A 1 83 ? -6.364 -32.325 -20.006 1.00 52.88 83 GLU A C 1
ATOM 686 O O . GLU A 1 83 ? -7.508 -32.430 -19.561 1.00 52.88 83 GLU A O 1
ATOM 691 N N . ILE A 1 84 ? -6.068 -31.423 -20.944 1.00 54.44 84 ILE A N 1
ATOM 692 C CA . ILE A 1 84 ? -7.095 -30.652 -21.646 1.00 54.44 84 ILE A CA 1
ATOM 693 C C . ILE A 1 84 ? -7.645 -31.540 -22.762 1.00 54.44 84 ILE A C 1
ATOM 695 O O . ILE A 1 84 ? -7.095 -31.582 -23.865 1.00 54.44 84 ILE A O 1
ATOM 699 N N . ASN A 1 85 ? -8.745 -32.236 -22.480 1.00 52.09 85 ASN A N 1
ATOM 700 C CA . ASN A 1 85 ? -9.533 -32.908 -23.503 1.00 52.09 85 ASN A CA 1
ATOM 701 C C . ASN A 1 85 ? -10.185 -31.856 -24.421 1.00 52.09 85 ASN A C 1
ATOM 703 O O . ASN A 1 85 ? -11.137 -31.174 -24.036 1.00 52.09 85 ASN A O 1
ATOM 707 N N . ARG A 1 86 ? -9.644 -31.690 -25.632 1.00 47.34 86 ARG A N 1
ATOM 708 C CA . ARG A 1 86 ? -10.236 -30.842 -26.673 1.00 47.34 86 ARG A CA 1
ATOM 709 C C . ARG A 1 86 ? -11.186 -31.682 -27.518 1.00 47.34 86 ARG A C 1
ATOM 711 O O . ARG A 1 86 ? -10.779 -32.254 -28.525 1.00 47.34 86 ARG A O 1
ATOM 718 N N . ASN A 1 87 ? -12.461 -31.691 -27.154 1.00 45.19 87 ASN A N 1
ATOM 719 C CA . ASN A 1 87 ? -13.507 -32.083 -28.091 1.00 45.19 87 ASN A CA 1
ATOM 720 C C . ASN A 1 87 ? -13.729 -30.918 -29.071 1.00 45.19 87 ASN A C 1
ATOM 722 O O . ASN A 1 87 ? -14.298 -29.893 -28.700 1.00 45.19 87 ASN A O 1
ATOM 726 N N . SER A 1 88 ? -13.245 -31.072 -30.305 1.00 40.19 88 SER A N 1
ATOM 727 C CA . SER A 1 88 ? -13.515 -30.181 -31.439 1.00 40.19 88 SER A CA 1
ATOM 728 C C . SER A 1 88 ? -14.874 -30.487 -32.066 1.00 40.19 88 SER A C 1
ATOM 730 O O . SER A 1 88 ? -15.034 -31.576 -32.615 1.00 40.19 88 SER A O 1
ATOM 732 N N . TRP A 1 89 ? -15.797 -29.522 -32.020 1.00 41.38 89 TRP A N 1
ATOM 733 C CA . TRP A 1 89 ? -16.888 -29.305 -32.981 1.00 41.38 89 TRP A CA 1
ATOM 734 C C . TRP A 1 89 ? -16.897 -27.818 -33.338 1.00 41.38 89 TRP A C 1
ATOM 736 O O . TRP A 1 89 ? -16.745 -27.004 -32.397 1.00 41.38 89 TRP A O 1
#